Protein AF-A0A833SC74-F1 (afdb_monomer_lite)

InterPro domains:
  IPR002557 Chitin binding domain [PF01607] (54-108)
  IPR002557 Chitin binding domain [PS50940] (51-110)
  IPR036508 Chitin binding domain superfamily [SSF57625] (53-111)
  IPR052976 Scoloptoxin-like [PTHR22933] (25-133)

Foldseek 3Di:
DDDDDDDDPDDDDDPPPPPDPDDDPDDDDDPPAPDDEPPLADADPDDDDDPDFLVPAPAFAKAQDVVRVQQKIWGQDPVRDIDIDGDHGQWGQALQPRDTDGSVVHDRVCRVVSSCVRVPVPDDPPDDPPPPDDDPDPVVCCCVPVVPD

Sequence (149 aa):
MKLKECCNFGTKRNSRQYQGLKTLETKDSSSVVAGRAGTDYPVLGKVPYTNFYCDDQPYPGFFADVETRCQAWHYCDIDGRQATFLCPNGTQFSQAVFVCDWWFNVRCELSPKLYAINSRLYGRPTESPTRPHRLITKELLENIFVRRK

pLDDT: mean 81.61, std 22.02, range [30.41, 98.81]

Secondary structure (DSSP, 8-state):
--------------S-------------S-TTSSS-BTTTB---SSPPP-S--GGGSSSSEEEE-TTTTTSEEEEE-TTS-EEEEEPPTTEEEETTTTEEEEGGG--GGGHHHHGGGGGGTTPPPSS-TTSPP----HHHHHHHHTS--

Radius of gyration: 21.47 Å; chains: 1; bounding box: 57×50×48 Å

Organism: NCBI:txid561572

Structure (mmCIF, N/CA/C/O backbone):
data_AF-A0A833SC74-F1
#
_entry.id   AF-A0A833SC74-F1
#
loop_
_atom_site.group_PDB
_atom_site.id
_atom_site.type_symbol
_atom_site.label_atom_id
_atom_site.label_alt_id
_atom_site.label_comp_id
_atom_site.label_asym_id
_atom_site.label_entity_id
_atom_site.label_seq_id
_atom_site.pdbx_PDB_ins_code
_atom_site.Cartn_x
_atom_site.Cartn_y
_atom_site.Cartn_z
_atom_site.occupancy
_atom_site.B_iso_or_equiv
_atom_site.auth_seq_id
_atom_site.auth_comp_id
_atom_site.auth_asym_id
_atom_site.auth_atom_id
_atom_site.pdbx_PDB_model_num
ATOM 1 N N . MET A 1 1 ? -29.099 25.622 -12.573 1.00 35.88 1 MET A N 1
ATOM 2 C CA . MET A 1 1 ? -27.840 24.855 -12.686 1.00 35.88 1 MET A CA 1
ATOM 3 C C . MET A 1 1 ? -26.669 25.809 -12.521 1.00 35.88 1 MET A C 1
ATOM 5 O O . MET A 1 1 ? -26.381 26.566 -13.434 1.00 35.88 1 MET A O 1
ATOM 9 N N . LYS A 1 2 ? -26.063 25.856 -11.330 1.00 30.70 2 LYS A N 1
ATOM 10 C CA . LYS A 1 2 ? -24.845 26.632 -11.067 1.00 30.70 2 LYS A CA 1
ATOM 11 C C . LYS A 1 2 ? -23.810 25.691 -10.464 1.00 30.70 2 LYS A C 1
ATOM 13 O O . LYS A 1 2 ? -24.022 25.175 -9.371 1.00 30.70 2 LYS A O 1
ATOM 18 N N . LEU A 1 3 ? -22.732 25.482 -11.213 1.00 33.94 3 LEU A N 1
ATOM 19 C CA . LEU A 1 3 ? -21.432 25.069 -10.701 1.00 33.94 3 LEU A CA 1
ATOM 20 C C . LEU A 1 3 ? -20.988 26.086 -9.634 1.00 33.94 3 LEU A C 1
ATOM 22 O O . LEU A 1 3 ? -21.048 27.290 -9.874 1.00 33.94 3 LEU A O 1
ATOM 26 N N . LYS A 1 4 ? -20.576 25.601 -8.463 1.00 36.78 4 LYS A N 1
ATOM 27 C CA . LYS A 1 4 ? -19.726 26.319 -7.501 1.00 36.78 4 LYS A CA 1
ATOM 28 C C . LYS A 1 4 ? -18.629 25.325 -7.127 1.00 36.78 4 LYS A C 1
ATOM 30 O O . LYS A 1 4 ? -18.927 24.296 -6.536 1.00 36.78 4 LYS A O 1
ATOM 35 N N . GLU A 1 5 ? -17.501 25.374 -7.822 1.00 37.88 5 GLU A N 1
ATOM 36 C CA . GLU A 1 5 ? -16.314 26.176 -7.489 1.00 37.88 5 GLU A CA 1
ATOM 37 C C . GLU A 1 5 ? -15.610 25.710 -6.212 1.00 37.88 5 GLU A C 1
ATOM 39 O O . GLU A 1 5 ? -16.138 25.745 -5.102 1.00 37.88 5 GLU A O 1
ATOM 44 N N . CYS A 1 6 ? -14.391 25.237 -6.465 1.00 32.72 6 CYS A N 1
ATOM 45 C CA . CYS A 1 6 ? -13.379 24.725 -5.566 1.00 32.72 6 CYS A CA 1
ATOM 46 C C . CYS A 1 6 ? -12.816 25.782 -4.602 1.00 32.72 6 CYS A C 1
ATOM 48 O O . CYS A 1 6 ? -12.871 26.981 -4.853 1.00 32.72 6 CYS A O 1
ATOM 50 N N . CYS A 1 7 ? -12.176 25.264 -3.549 1.00 35.84 7 CYS A N 1
ATOM 51 C CA . CYS A 1 7 ? -10.973 25.785 -2.893 1.00 35.84 7 CYS A CA 1
ATOM 52 C C . CYS A 1 7 ? -10.811 27.312 -2.794 1.00 35.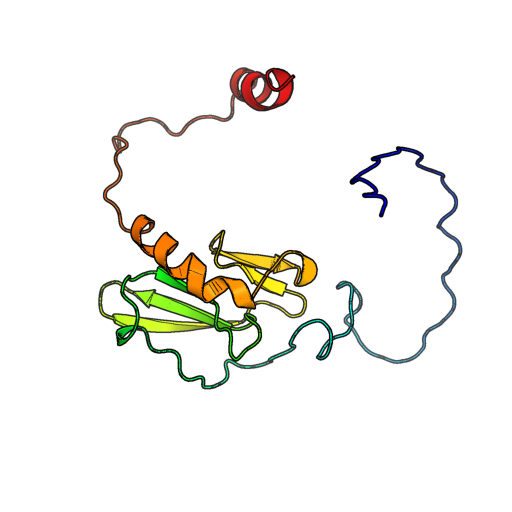84 7 CYS A C 1
ATOM 54 O O . CYS A 1 7 ? -10.148 27.924 -3.625 1.00 35.84 7 CYS A O 1
ATOM 56 N N . ASN A 1 8 ? -11.238 27.887 -1.666 1.00 30.41 8 ASN A N 1
ATOM 57 C CA . ASN A 1 8 ? -10.667 29.137 -1.162 1.00 30.41 8 ASN A CA 1
ATOM 58 C C . ASN A 1 8 ? -9.809 28.858 0.077 1.00 30.41 8 ASN A C 1
ATOM 60 O O . ASN A 1 8 ? -10.314 28.575 1.163 1.00 30.41 8 ASN A O 1
ATOM 64 N N . PHE A 1 9 ? -8.490 28.940 -0.107 1.00 43.25 9 PHE A N 1
ATOM 65 C CA . PHE A 1 9 ? -7.487 28.919 0.953 1.00 43.25 9 PHE A CA 1
ATOM 66 C C . PHE A 1 9 ? -7.413 30.327 1.567 1.00 43.25 9 PHE A C 1
ATOM 68 O O . PHE A 1 9 ? -6.724 31.208 1.062 1.00 43.25 9 PHE A O 1
ATOM 75 N N . GLY A 1 10 ? -8.186 30.565 2.628 1.00 33.62 10 GLY A N 1
ATOM 76 C CA . GLY A 1 10 ? -8.197 31.823 3.377 1.00 33.62 10 GLY A CA 1
ATOM 77 C C . GLY A 1 10 ? -7.479 31.677 4.716 1.00 33.62 10 GLY A C 1
ATOM 78 O O . GLY A 1 10 ? -8.017 31.113 5.665 1.00 33.62 10 GLY A O 1
ATOM 79 N N . THR A 1 11 ? -6.262 32.203 4.814 1.00 45.66 11 THR A N 1
ATOM 80 C CA . THR A 1 11 ? -5.498 32.310 6.060 1.00 45.66 11 THR A CA 1
ATOM 81 C C . THR A 1 11 ? -6.142 33.306 7.028 1.00 45.66 11 THR A C 1
ATOM 83 O O . THR A 1 11 ? -6.064 34.511 6.799 1.00 45.66 11 THR A O 1
ATOM 86 N N . LYS A 1 12 ? -6.668 32.831 8.164 1.00 35.53 12 LYS A N 1
ATOM 87 C CA . LYS A 1 12 ? -6.695 33.590 9.430 1.00 35.53 12 LYS A CA 1
ATOM 88 C C . LYS A 1 12 ? -6.489 32.642 10.615 1.00 35.53 12 LYS A C 1
ATOM 90 O O . LYS A 1 12 ? -7.416 31.982 11.067 1.00 35.53 12 LYS A O 1
ATOM 95 N N . ARG A 1 13 ? -5.255 32.590 11.132 1.00 50.88 13 ARG A N 1
ATOM 96 C CA . ARG A 1 13 ? -4.957 32.033 12.461 1.00 50.88 13 ARG A CA 1
ATOM 97 C C . ARG A 1 13 ? -5.556 32.978 13.504 1.00 50.88 13 ARG A C 1
ATOM 99 O O . ARG A 1 13 ? -5.129 34.125 13.581 1.00 50.88 13 ARG A O 1
ATOM 106 N N . ASN A 1 14 ? -6.532 32.509 14.280 1.00 31.78 14 ASN A N 1
ATOM 107 C CA . ASN A 1 14 ? -7.047 33.222 15.447 1.00 31.78 14 ASN A CA 1
ATOM 108 C C . ASN A 1 14 ? -6.831 32.356 16.698 1.00 31.78 14 ASN A C 1
ATOM 110 O O . ASN A 1 14 ? -7.215 31.190 16.745 1.00 31.78 14 ASN A O 1
ATOM 114 N N . SER A 1 15 ? -6.157 32.927 17.688 1.00 38.66 15 SER A N 1
ATOM 115 C CA . SER A 1 15 ? -5.563 32.298 18.872 1.00 38.66 15 SER A CA 1
ATOM 116 C C . SER A 1 15 ? -6.571 32.001 19.997 1.00 38.66 15 SER A C 1
ATOM 118 O O . SER A 1 15 ? -6.314 32.288 21.163 1.00 38.66 15 SER A O 1
ATOM 120 N N . ARG A 1 16 ? -7.735 31.417 19.678 1.00 39.53 16 ARG A N 1
ATOM 121 C CA . ARG A 1 16 ? -8.822 31.163 20.653 1.00 39.53 16 ARG A CA 1
ATOM 122 C C . ARG A 1 16 ? -9.373 29.729 20.662 1.00 39.53 16 ARG A C 1
ATOM 124 O O . ARG A 1 16 ? -10.570 29.547 20.837 1.00 39.53 16 ARG A O 1
ATOM 131 N N . GLN A 1 17 ? -8.532 28.705 20.503 1.00 39.75 17 GLN A N 1
ATOM 132 C CA . GLN A 1 17 ? -8.991 27.301 20.556 1.00 39.75 17 GLN A CA 1
ATOM 133 C C . GLN A 1 17 ? -8.477 26.490 21.763 1.00 39.75 17 GLN A C 1
ATOM 135 O O . GLN A 1 17 ? -8.612 25.275 21.786 1.00 39.75 17 GLN A O 1
ATOM 140 N N . TYR A 1 18 ? -7.945 27.138 22.806 1.00 37.97 18 TYR A N 1
ATOM 141 C CA . TYR A 1 18 ? -7.513 26.460 24.043 1.00 37.97 18 TYR A CA 1
ATOM 142 C C . TYR A 1 18 ? -8.525 26.568 25.192 1.00 37.97 18 TYR A C 1
ATOM 144 O O . TYR A 1 18 ? -8.148 26.787 26.338 1.00 37.97 18 TYR A O 1
ATOM 152 N N . GLN A 1 19 ? -9.821 26.410 24.919 1.00 49.31 19 GLN A N 1
ATOM 153 C CA . GLN A 1 19 ? -10.809 26.191 25.981 1.00 49.31 19 GLN A CA 1
ATOM 154 C C . GLN A 1 19 ? -11.824 25.139 25.544 1.00 49.31 19 GLN A C 1
ATOM 156 O O . GLN A 1 19 ? -12.806 25.432 24.871 1.00 49.31 19 GLN A O 1
ATOM 161 N N . GLY A 1 20 ? -11.549 23.894 25.929 1.00 38.69 20 GLY A N 1
ATOM 162 C CA . GLY A 1 20 ? -12.419 22.755 25.659 1.00 38.69 20 GLY A CA 1
ATOM 163 C C . GLY A 1 20 ? -11.923 21.442 26.260 1.00 38.69 20 GLY A C 1
ATOM 164 O O . GLY A 1 20 ? -12.137 20.398 25.662 1.00 38.69 20 GLY A O 1
ATOM 165 N N . LEU A 1 21 ? -11.244 21.472 27.413 1.00 52.97 21 LEU A N 1
ATOM 166 C CA . LEU A 1 21 ? -10.968 20.262 28.190 1.00 52.97 21 LEU A CA 1
ATOM 167 C C . LEU A 1 21 ? -12.101 20.092 29.214 1.00 52.97 21 LEU A C 1
ATOM 169 O O . LEU A 1 21 ? -12.038 20.628 30.319 1.00 52.97 21 LEU A O 1
ATOM 173 N N . LYS A 1 22 ? -13.178 19.403 28.829 1.00 47.41 22 LYS A N 1
ATOM 174 C CA . LYS A 1 22 ? -14.182 18.896 29.775 1.00 47.41 22 LYS A CA 1
ATOM 175 C C . LYS A 1 22 ? -14.462 17.424 29.477 1.00 47.41 22 LYS A C 1
ATOM 177 O O . LYS A 1 22 ? -15.171 17.099 28.534 1.00 47.41 22 LYS A O 1
ATOM 182 N N . THR A 1 23 ? -13.788 16.593 30.273 1.00 45.88 23 THR A N 1
ATOM 183 C CA . THR A 1 23 ? -14.202 15.276 30.782 1.00 45.88 23 THR A CA 1
ATOM 184 C C . THR A 1 23 ? -14.999 14.365 29.843 1.00 45.88 23 THR A C 1
ATOM 186 O O . THR A 1 23 ? -16.225 14.396 29.809 1.00 45.88 23 THR A O 1
ATOM 189 N N . LEU A 1 24 ? -14.286 13.443 29.191 1.00 48.38 24 LEU A N 1
ATOM 190 C CA . LEU A 1 24 ? -14.822 12.143 28.787 1.00 48.38 24 LEU A CA 1
ATOM 191 C C . LEU A 1 24 ? -14.095 11.069 29.599 1.00 48.38 24 LEU A C 1
ATOM 193 O O . LEU A 1 24 ? -13.023 10.602 29.225 1.00 48.38 24 LEU A O 1
ATOM 197 N N . GLU A 1 25 ? -14.667 10.699 30.740 1.00 50.97 25 GLU A N 1
ATOM 198 C CA . GLU A 1 25 ? -14.327 9.439 31.390 1.00 50.97 25 GLU A CA 1
ATOM 199 C C . GLU A 1 25 ? -15.036 8.310 30.638 1.00 50.97 25 GLU A C 1
ATOM 201 O O . GLU A 1 25 ? -16.190 7.998 30.899 1.00 50.97 25 GLU A O 1
ATOM 206 N N . THR A 1 26 ? -14.351 7.710 29.668 1.00 43.91 26 THR A N 1
ATOM 207 C CA . THR A 1 26 ? -14.363 6.257 29.449 1.00 43.91 26 THR A CA 1
ATOM 208 C C . THR A 1 26 ? -13.046 5.868 28.784 1.00 43.91 26 THR A C 1
ATOM 210 O O . THR A 1 26 ? -12.563 6.485 27.842 1.00 43.91 26 THR A O 1
ATOM 213 N N . LYS A 1 27 ? -12.424 4.864 29.381 1.00 54.72 27 LYS A N 1
ATOM 214 C CA . LYS A 1 27 ? -11.086 4.338 29.146 1.00 54.72 27 LYS A CA 1
ATOM 215 C C . LYS A 1 27 ? -10.973 3.713 27.742 1.00 54.72 27 LYS A C 1
ATOM 217 O O . LYS A 1 27 ? -11.298 2.544 27.588 1.00 54.72 27 LYS A O 1
ATOM 222 N N . ASP A 1 28 ? -10.478 4.458 26.754 1.00 49.31 28 ASP A N 1
ATOM 223 C CA . ASP A 1 28 ? -9.798 3.881 25.586 1.00 49.31 28 ASP A CA 1
ATOM 224 C C . ASP A 1 28 ? -8.584 4.733 25.193 1.00 49.31 28 ASP A C 1
ATOM 226 O O . ASP A 1 28 ? -8.653 5.948 25.016 1.00 49.31 28 ASP A O 1
ATOM 230 N N . SER A 1 29 ? -7.437 4.078 25.100 1.00 51.47 29 SER A N 1
ATOM 231 C CA . SER A 1 29 ? -6.148 4.690 24.806 1.00 51.47 29 SER A CA 1
ATOM 232 C C . SER A 1 29 ? -5.959 4.749 23.288 1.00 51.47 29 SER A C 1
ATOM 234 O O . SER A 1 29 ? -5.177 3.968 22.751 1.00 51.47 29 SER A O 1
ATOM 236 N N . SER A 1 30 ? -6.687 5.614 22.566 1.00 56.81 30 SER A N 1
ATOM 237 C CA . SER A 1 30 ? -6.578 5.621 21.090 1.00 56.81 30 SER A CA 1
ATOM 238 C C . SER A 1 30 ? -6.941 6.911 20.324 1.00 56.81 30 SER A C 1
ATOM 240 O O . SER A 1 30 ? -6.970 6.886 19.095 1.00 56.81 30 SER A O 1
ATOM 242 N N . SER A 1 31 ? -7.158 8.075 20.946 1.00 60.09 31 SER A N 1
ATOM 243 C CA . SER A 1 31 ? -7.681 9.257 20.221 1.00 60.09 31 SER A CA 1
ATOM 244 C C . SER A 1 31 ? -6.631 10.189 19.581 1.00 60.09 31 SER A C 1
ATOM 246 O O . SER A 1 31 ? -6.725 11.410 19.685 1.00 60.09 31 SER A O 1
ATOM 248 N N . VAL A 1 32 ? -5.642 9.635 18.866 1.00 75.06 32 VAL A N 1
ATOM 249 C CA . VAL A 1 32 ? -4.738 10.429 17.992 1.00 75.06 32 VAL A CA 1
ATOM 250 C C . VAL A 1 32 ? -5.221 10.445 16.533 1.00 75.06 32 VAL A C 1
ATOM 252 O O . VAL A 1 32 ? -4.866 11.333 15.760 1.00 75.06 32 VAL A O 1
ATOM 255 N N . VAL A 1 33 ? -6.064 9.488 16.145 1.00 83.06 33 VAL A N 1
ATOM 256 C CA . VAL A 1 33 ? -6.540 9.319 14.768 1.00 83.06 33 VAL A CA 1
ATOM 257 C C . VAL A 1 33 ? -7.925 9.949 14.610 1.00 83.06 33 VAL A C 1
ATOM 259 O O . VAL A 1 33 ? -8.828 9.684 15.399 1.00 83.06 33 VAL A O 1
ATOM 262 N N . ALA A 1 34 ? -8.109 10.774 13.577 1.00 88.12 34 ALA A N 1
ATOM 263 C CA . ALA A 1 34 ? -9.416 11.334 13.238 1.00 88.12 34 ALA A CA 1
ATOM 264 C C . ALA A 1 34 ? -10.343 10.262 12.636 1.00 88.12 34 ALA A C 1
ATOM 266 O O . ALA A 1 34 ? -9.912 9.490 11.785 1.00 88.12 34 ALA A O 1
ATOM 267 N N . GLY A 1 35 ? -11.623 10.265 13.014 1.00 90.88 35 GLY A N 1
ATOM 268 C CA . GLY A 1 35 ? -12.623 9.298 12.542 1.00 90.88 35 GLY A CA 1
ATOM 269 C C . GLY A 1 35 ? -12.919 8.186 13.553 1.00 90.88 35 GLY A C 1
ATOM 270 O O . GLY A 1 35 ? -12.284 8.079 14.599 1.00 90.88 35 GLY A O 1
ATOM 271 N N . ARG A 1 36 ? -13.929 7.369 13.256 1.00 92.12 36 ARG A N 1
ATOM 272 C CA . ARG A 1 36 ? -14.404 6.263 14.093 1.00 92.12 36 ARG A CA 1
ATOM 273 C C . ARG A 1 36 ? -13.823 4.938 13.614 1.00 92.12 36 ARG A C 1
ATOM 275 O O . ARG A 1 36 ? -14.128 4.486 12.508 1.00 92.12 36 ARG A O 1
ATOM 282 N N . ALA A 1 37 ? -13.066 4.280 14.488 1.00 94.19 37 ALA A N 1
ATOM 283 C CA . ALA A 1 37 ? -12.600 2.911 14.294 1.00 94.19 37 ALA A CA 1
ATOM 284 C C . ALA A 1 37 ? -13.750 1.953 13.929 1.00 94.19 37 ALA A C 1
ATOM 286 O O . ALA A 1 37 ? -14.867 2.060 14.436 1.00 94.19 37 ALA A O 1
ATOM 287 N N . GLY A 1 38 ? -13.488 1.023 13.013 1.00 92.25 38 GLY A N 1
ATOM 288 C CA . GLY A 1 38 ? -14.453 0.047 12.503 1.00 92.25 38 GLY A CA 1
ATOM 289 C C . GLY A 1 38 ? -15.406 0.611 11.445 1.00 92.25 38 GLY A C 1
ATOM 290 O O . GLY A 1 38 ? -15.723 -0.098 10.488 1.00 92.25 38 GLY A O 1
ATOM 291 N N . THR A 1 39 ? -15.801 1.883 11.561 1.00 93.25 39 THR A N 1
ATOM 292 C CA . THR A 1 39 ? -16.704 2.550 10.610 1.00 93.25 39 THR A CA 1
ATOM 293 C C . THR A 1 39 ? -15.926 3.242 9.497 1.00 93.25 39 THR A C 1
ATOM 295 O O . THR A 1 39 ? -16.000 2.806 8.351 1.00 93.25 39 THR A O 1
ATOM 298 N N . ASP A 1 40 ? -15.140 4.265 9.838 1.00 94.12 40 ASP A N 1
ATOM 299 C CA . ASP A 1 40 ? -14.436 5.106 8.861 1.00 94.12 40 ASP A CA 1
ATOM 300 C C . ASP A 1 40 ? -13.150 4.431 8.364 1.00 94.12 40 ASP A C 1
ATOM 302 O O . ASP A 1 40 ? -12.743 4.604 7.217 1.00 94.12 40 ASP A O 1
ATOM 306 N N . TYR A 1 41 ? -12.534 3.611 9.218 1.00 95.88 41 TYR A N 1
ATOM 307 C CA . TYR A 1 41 ? -11.375 2.791 8.883 1.00 95.88 41 TYR A CA 1
ATOM 308 C C . TYR A 1 41 ? -11.419 1.438 9.615 1.00 95.88 41 TYR A C 1
ATOM 310 O O . TYR A 1 41 ? -11.972 1.341 10.716 1.00 95.88 41 TYR A O 1
ATOM 318 N N . PRO A 1 42 ? -10.860 0.371 9.028 1.00 97.06 42 PRO A N 1
ATOM 319 C CA . PRO A 1 42 ? -10.757 -0.945 9.665 1.00 97.06 42 PRO A CA 1
ATOM 320 C C . PRO A 1 42 ? -9.735 -0.977 10.815 1.00 97.06 42 PRO A C 1
ATOM 322 O O . PRO A 1 42 ? -8.795 -0.189 10.867 1.00 97.06 42 PRO A O 1
ATOM 325 N N . VAL A 1 43 ? -9.943 -1.902 11.755 1.00 97.06 43 VAL A N 1
ATOM 326 C CA . VAL A 1 43 ? -9.077 -2.124 12.929 1.00 97.06 43 VAL A CA 1
ATOM 327 C C . VAL A 1 43 ? -8.754 -3.608 13.101 1.00 97.06 43 VAL A C 1
ATOM 329 O O . VAL A 1 43 ? -8.958 -4.211 14.153 1.00 97.06 43 VAL A O 1
ATOM 332 N N . LEU A 1 44 ? -8.302 -4.230 12.015 1.00 97.12 44 LEU A N 1
ATOM 333 C CA . LEU A 1 44 ? -7.851 -5.614 12.003 1.00 97.12 44 LEU A CA 1
ATOM 334 C C . LEU A 1 44 ? -6.610 -5.753 12.894 1.00 97.12 44 LEU A C 1
ATOM 336 O O . LEU A 1 44 ? -5.611 -5.070 12.696 1.00 97.12 44 LEU A O 1
ATOM 340 N N . GLY A 1 45 ? -6.675 -6.653 13.877 1.00 96.44 45 GLY A N 1
ATOM 341 C CA . GLY A 1 45 ? -5.539 -6.979 14.752 1.00 96.44 45 GLY A CA 1
ATOM 342 C C . GLY A 1 45 ? -4.653 -8.114 14.227 1.00 96.44 45 GLY A C 1
ATOM 343 O O . GLY A 1 45 ? -3.600 -8.388 14.794 1.00 96.44 45 GLY A O 1
ATOM 344 N N . LYS A 1 46 ? -5.086 -8.800 13.166 1.00 96.88 46 LYS A N 1
ATOM 345 C CA . LYS A 1 46 ? -4.362 -9.891 12.506 1.00 96.88 46 LYS A CA 1
ATOM 346 C C . LYS A 1 46 ? -4.711 -9.915 11.026 1.00 96.88 46 LYS A C 1
ATOM 348 O O . LYS A 1 46 ? -5.826 -9.539 10.664 1.00 96.88 46 LYS A O 1
ATOM 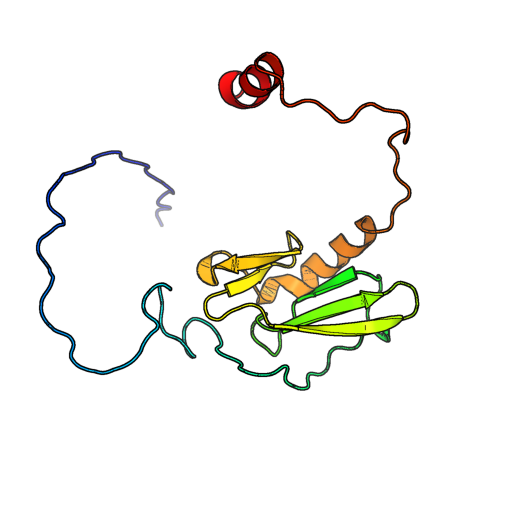353 N N . VAL A 1 47 ? -3.772 -10.365 10.201 1.00 96.75 47 VAL A N 1
ATOM 354 C CA . VAL A 1 47 ? -3.993 -10.554 8.764 1.00 96.75 47 VAL A CA 1
ATOM 355 C C . VAL A 1 47 ? -5.137 -11.563 8.570 1.00 96.75 47 VAL A C 1
ATOM 357 O O . VAL A 1 47 ? -5.010 -12.698 9.040 1.00 96.75 47 VAL A O 1
ATOM 360 N N . PRO A 1 48 ? -6.269 -11.168 7.957 1.00 95.88 48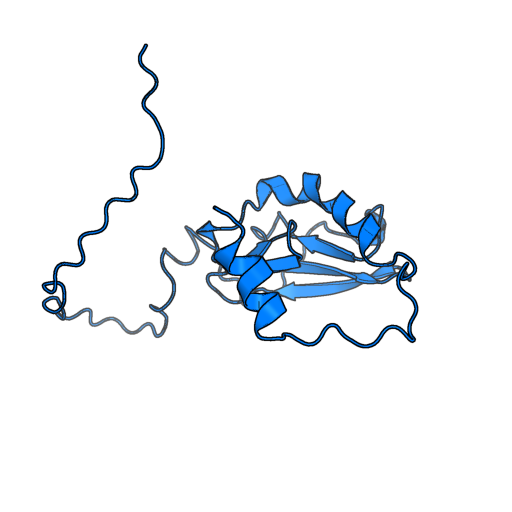 PRO A N 1
ATOM 361 C CA . PRO A 1 48 ? -7.326 -12.103 7.606 1.00 95.88 48 PRO A CA 1
ATOM 362 C C . PRO A 1 48 ? -6.952 -12.877 6.338 1.00 95.88 48 PRO A C 1
ATOM 364 O O . PRO A 1 48 ? -6.071 -12.474 5.582 1.00 95.88 48 PRO A O 1
ATOM 367 N N . TYR A 1 49 ? -7.646 -13.985 6.107 1.00 96.69 49 TYR A N 1
ATOM 368 C CA . TYR A 1 49 ? -7.606 -14.674 4.823 1.00 96.69 49 TYR A CA 1
ATOM 369 C C . TYR A 1 49 ? -8.558 -13.980 3.838 1.00 96.69 49 TYR A C 1
ATOM 371 O O . TYR A 1 49 ? -9.695 -13.686 4.211 1.00 96.69 49 TYR A O 1
ATOM 379 N N . THR A 1 50 ? -8.088 -13.732 2.617 1.00 97.81 50 THR A N 1
ATOM 380 C CA . THR A 1 50 ? -8.805 -13.065 1.513 1.00 97.81 50 THR A CA 1
ATOM 381 C C . THR A 1 50 ? -8.530 -13.800 0.201 1.00 97.81 50 THR A C 1
ATOM 383 O O . THR A 1 50 ? -7.639 -14.651 0.149 1.00 97.81 50 THR A O 1
ATOM 386 N N . ASN A 1 51 ? -9.268 -13.500 -0.874 1.00 96.94 51 ASN A N 1
ATOM 387 C CA . ASN A 1 51 ? -9.077 -14.164 -2.174 1.00 96.94 51 ASN A CA 1
ATOM 388 C C . ASN A 1 51 ? -7.980 -13.512 -3.030 1.00 96.94 51 ASN A C 1
ATOM 390 O O . ASN A 1 51 ? -8.074 -13.490 -4.257 1.00 96.94 51 ASN A O 1
ATOM 394 N N . PHE A 1 52 ? -6.949 -12.954 -2.395 1.00 97.50 52 PHE A N 1
ATOM 395 C CA . PHE A 1 52 ? -5.807 -12.389 -3.096 1.00 97.50 52 PHE A CA 1
ATOM 396 C C . PHE A 1 52 ? -4.672 -13.411 -3.213 1.00 97.50 52 PHE A C 1
ATOM 398 O O . PHE A 1 52 ? -4.142 -13.891 -2.204 1.00 97.50 52 PHE A O 1
ATOM 405 N N . TYR A 1 53 ? -4.235 -13.652 -4.448 1.00 96.56 53 TYR A N 1
ATOM 406 C CA . TYR A 1 53 ? -3.099 -14.510 -4.764 1.00 96.56 53 TYR A CA 1
ATOM 407 C C . TYR A 1 53 ? -2.109 -13.781 -5.665 1.00 96.56 53 TYR A C 1
ATOM 409 O O . TYR A 1 53 ? -2.498 -13.157 -6.656 1.00 96.56 53 TYR A O 1
ATOM 417 N N . CYS A 1 54 ? -0.821 -13.883 -5.334 1.00 97.00 54 CYS A N 1
ATOM 418 C CA . CYS A 1 54 ? 0.255 -13.329 -6.152 1.00 97.00 54 CYS A CA 1
ATOM 419 C C . CYS A 1 54 ? 0.324 -13.955 -7.549 1.00 97.00 54 CYS A C 1
ATOM 421 O O . CYS A 1 54 ? 0.611 -13.240 -8.505 1.00 97.00 54 CYS A O 1
ATOM 423 N N . ASP A 1 55 ? -0.008 -15.241 -7.675 1.00 94.62 55 ASP A N 1
ATOM 424 C CA . ASP A 1 55 ? -0.008 -15.961 -8.955 1.00 94.62 55 ASP A CA 1
ATOM 425 C C . ASP A 1 55 ? -1.060 -15.428 -9.943 1.00 94.62 55 ASP A C 1
ATOM 427 O O . ASP A 1 55 ? -0.890 -15.545 -11.156 1.00 94.62 55 ASP A O 1
ATOM 431 N N . ASP A 1 56 ? -2.114 -14.779 -9.438 1.00 95.06 56 ASP A N 1
ATOM 432 C CA . ASP A 1 56 ? -3.152 -14.149 -10.260 1.00 95.06 56 ASP A CA 1
ATOM 433 C C . ASP A 1 56 ? -2.761 -12.734 -10.722 1.00 95.06 56 ASP A C 1
ATOM 435 O O . ASP A 1 56 ? -3.485 -12.103 -11.501 1.00 95.06 56 ASP A O 1
ATOM 439 N N . GLN A 1 57 ? -1.636 -12.194 -10.236 1.00 95.06 57 GLN A N 1
ATOM 440 C CA . GLN A 1 57 ? -1.214 -10.835 -10.553 1.00 95.06 57 GLN A CA 1
ATOM 441 C C . GLN A 1 57 ? -0.227 -10.792 -11.727 1.00 95.06 57 GLN A C 1
ATOM 443 O O . GLN A 1 57 ? 0.718 -11.574 -11.791 1.00 95.06 57 GLN A O 1
ATOM 448 N N . PRO A 1 58 ? -0.360 -9.812 -12.640 1.00 92.44 58 PRO A N 1
ATOM 449 C CA . PRO A 1 58 ? 0.503 -9.714 -13.819 1.00 92.44 58 PRO A CA 1
ATOM 450 C C . PRO A 1 58 ? 1.936 -9.242 -13.519 1.00 92.44 58 PRO A C 1
ATOM 452 O O . PRO A 1 58 ? 2.791 -9.298 -14.402 1.00 92.44 58 PRO A O 1
ATOM 455 N N . TYR A 1 59 ? 2.200 -8.725 -12.316 1.00 95.38 59 TYR A N 1
ATOM 456 C CA . TYR A 1 59 ? 3.493 -8.157 -11.934 1.00 95.38 59 TYR A CA 1
ATOM 457 C C . TYR A 1 59 ? 3.863 -8.565 -10.503 1.00 95.38 59 TYR A C 1
ATOM 459 O O . TYR A 1 59 ? 2.981 -8.589 -9.647 1.00 95.38 59 TYR A O 1
ATOM 467 N N . PRO A 1 60 ? 5.151 -8.782 -10.193 1.00 96.62 60 PRO A N 1
ATOM 468 C CA . PRO A 1 60 ? 5.607 -8.742 -8.809 1.00 96.62 60 PRO A CA 1
ATOM 469 C C . PRO A 1 60 ? 5.479 -7.313 -8.263 1.00 96.62 60 PRO A C 1
ATOM 471 O O . PRO A 1 60 ? 5.531 -6.340 -9.023 1.00 96.62 60 PRO A O 1
ATOM 474 N N . GLY A 1 61 ? 5.342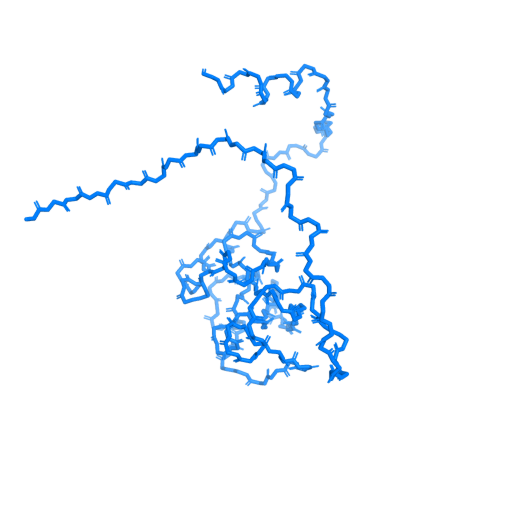 -7.162 -6.949 1.00 97.38 61 GLY A N 1
ATOM 475 C CA . GLY A 1 61 ? 5.263 -5.857 -6.299 1.00 97.38 61 GLY A CA 1
ATOM 476 C C . GLY A 1 61 ? 4.307 -5.814 -5.117 1.00 97.38 61 GLY A C 1
ATOM 477 O O . GLY A 1 61 ? 4.153 -6.786 -4.381 1.00 97.38 61 GLY A O 1
ATOM 478 N N . PHE A 1 62 ? 3.679 -4.657 -4.923 1.00 98.44 62 PHE A N 1
ATOM 479 C CA . PHE A 1 62 ? 2.845 -4.368 -3.762 1.00 98.44 62 PHE A CA 1
ATOM 480 C C . PHE A 1 62 ? 1.384 -4.212 -4.164 1.00 98.44 62 PHE A C 1
ATOM 482 O O . PHE A 1 62 ? 1.075 -3.484 -5.109 1.00 98.44 62 PHE A O 1
ATOM 489 N N . PHE A 1 63 ? 0.479 -4.850 -3.430 1.00 98.62 63 PHE A N 1
ATOM 490 C CA . PHE A 1 63 ? -0.939 -4.898 -3.771 1.00 98.62 63 PHE A CA 1
ATOM 491 C C . PHE A 1 63 ? -1.807 -4.579 -2.560 1.00 98.62 63 PHE A C 1
ATOM 493 O O . PHE A 1 63 ? -1.736 -5.257 -1.540 1.00 98.62 63 PHE A O 1
ATOM 500 N N . ALA A 1 64 ? -2.641 -3.549 -2.670 1.00 98.69 64 ALA A N 1
ATOM 501 C CA . ALA A 1 64 ? -3.645 -3.228 -1.663 1.00 98.69 64 ALA A CA 1
ATOM 502 C C . ALA A 1 64 ? -4.745 -4.295 -1.652 1.00 98.69 64 ALA A C 1
ATOM 504 O O . ALA A 1 64 ? -5.312 -4.583 -2.707 1.00 98.69 64 ALA A O 1
ATOM 505 N N . ASP A 1 65 ? -5.102 -4.809 -0.478 1.00 98.62 65 ASP A N 1
ATOM 506 C CA . ASP A 1 65 ? -6.193 -5.770 -0.337 1.00 98.62 65 ASP A CA 1
ATOM 507 C C . ASP A 1 65 ? -7.532 -5.043 -0.159 1.00 98.62 65 ASP A C 1
ATOM 509 O O . ASP A 1 65 ? -7.836 -4.499 0.909 1.00 98.62 65 ASP A O 1
ATOM 513 N N . VAL A 1 66 ? -8.361 -5.037 -1.201 1.00 98.38 66 VAL A N 1
ATOM 514 C CA . VAL A 1 66 ? -9.664 -4.360 -1.164 1.00 98.38 66 VAL A CA 1
ATOM 515 C C . VAL A 1 66 ? -10.687 -5.049 -0.255 1.00 98.38 66 VAL A C 1
ATOM 517 O O . VAL A 1 66 ? -11.548 -4.356 0.289 1.00 98.38 66 VAL A O 1
ATOM 520 N N . GLU A 1 67 ? -10.579 -6.362 -0.012 1.00 98.44 67 GLU A N 1
ATOM 521 C CA . GLU A 1 67 ? -11.488 -7.092 0.889 1.00 98.44 67 GLU A CA 1
ATOM 522 C C . GLU A 1 67 ? -11.307 -6.638 2.345 1.00 98.44 67 GLU A C 1
ATOM 524 O O . GLU A 1 67 ? -12.258 -6.593 3.127 1.00 98.44 67 GLU A O 1
ATOM 529 N N . THR A 1 68 ? -10.098 -6.202 2.702 1.00 98.25 68 THR A N 1
ATOM 530 C CA . THR A 1 68 ? -9.783 -5.677 4.041 1.00 98.25 68 THR A CA 1
ATOM 531 C C . THR A 1 68 ? -9.967 -4.168 4.185 1.00 98.25 68 THR A C 1
ATOM 533 O O . THR A 1 68 ? -9.519 -3.584 5.177 1.00 98.25 68 THR A O 1
ATOM 536 N N . ARG A 1 69 ? -10.596 -3.508 3.201 1.00 98.19 69 ARG A N 1
ATOM 537 C CA . ARG A 1 69 ? -10.585 -2.040 3.065 1.00 98.19 69 ARG A CA 1
ATOM 538 C C . ARG A 1 69 ? -9.152 -1.492 3.085 1.00 98.19 69 ARG A C 1
ATOM 540 O O . ARG A 1 69 ? -8.849 -0.523 3.769 1.00 98.19 69 ARG A O 1
ATOM 547 N N . CYS A 1 70 ? -8.249 -2.151 2.366 1.00 98.69 70 CYS A N 1
ATOM 548 C CA . CYS A 1 70 ? -6.846 -1.779 2.208 1.00 98.69 70 CYS A CA 1
ATOM 549 C C . CYS A 1 70 ? -6.059 -1.636 3.518 1.00 98.69 70 CYS A C 1
ATOM 551 O O . CYS A 1 70 ? -5.003 -1.010 3.513 1.00 98.69 70 CYS A O 1
ATOM 553 N N . GLN A 1 71 ? -6.517 -2.187 4.647 1.00 98.69 71 GLN A N 1
ATOM 554 C CA . GLN A 1 71 ? -5.644 -2.274 5.819 1.00 98.69 71 GLN A CA 1
ATOM 555 C C . GLN A 1 71 ? -4.606 -3.367 5.641 1.00 98.69 71 GLN A C 1
ATOM 557 O O . GLN A 1 71 ? -3.469 -3.176 6.063 1.00 98.69 71 GLN A O 1
ATOM 562 N N . ALA A 1 72 ? -4.974 -4.479 5.007 1.00 98.69 72 ALA A N 1
ATOM 563 C CA . ALA A 1 72 ? -4.006 -5.445 4.536 1.00 98.69 72 ALA A CA 1
ATOM 564 C C . ALA A 1 72 ? -3.446 -5.048 3.167 1.00 98.69 72 ALA A C 1
ATOM 566 O O . ALA A 1 72 ? -4.099 -4.388 2.351 1.00 98.69 72 ALA A O 1
ATOM 567 N N . TRP A 1 73 ? -2.210 -5.460 2.933 1.00 98.75 73 TRP A N 1
ATOM 568 C CA . TRP A 1 73 ? -1.560 -5.394 1.636 1.00 98.75 73 TRP A CA 1
ATOM 569 C C . TRP A 1 73 ? -0.602 -6.570 1.480 1.00 98.75 73 TRP A C 1
ATOM 571 O O . TRP A 1 73 ? -0.115 -7.135 2.466 1.00 98.75 73 TRP A O 1
ATOM 581 N N . HIS A 1 74 ? -0.332 -6.929 0.232 1.00 98.62 74 HIS A N 1
ATOM 582 C CA . HIS A 1 74 ? 0.461 -8.090 -0.131 1.00 98.62 74 HIS A CA 1
ATOM 583 C C . HIS A 1 74 ? 1.734 -7.664 -0.851 1.00 98.62 74 HIS A C 1
ATOM 585 O O . HIS A 1 74 ? 1.717 -6.777 -1.706 1.00 98.62 74 HIS A O 1
ATOM 591 N N . TYR A 1 75 ? 2.835 -8.311 -0.495 1.00 98.25 75 TYR A N 1
ATOM 592 C CA . TYR A 1 75 ? 4.086 -8.299 -1.231 1.00 98.25 75 TYR A CA 1
ATOM 593 C C . TYR A 1 75 ? 4.172 -9.582 -2.052 1.00 98.25 75 TYR A C 1
ATOM 595 O O . TYR A 1 75 ? 4.198 -10.675 -1.481 1.00 98.25 75 TYR A O 1
ATOM 603 N N . CYS A 1 76 ? 4.223 -9.424 -3.368 1.00 98.00 76 CYS A N 1
ATOM 604 C CA . CYS A 1 76 ? 4.468 -10.489 -4.325 1.00 98.00 76 CYS A CA 1
ATOM 605 C C . CYS A 1 76 ? 5.903 -10.377 -4.817 1.00 98.00 76 CYS A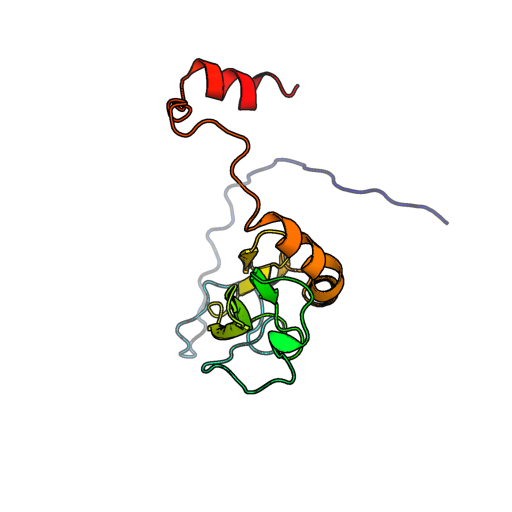 C 1
ATOM 607 O O . CYS A 1 76 ? 6.255 -9.424 -5.515 1.00 98.00 76 CYS A O 1
ATOM 609 N N . ASP A 1 77 ? 6.732 -11.332 -4.424 1.00 95.50 77 ASP A N 1
ATOM 610 C CA . ASP A 1 77 ? 8.123 -11.390 -4.844 1.00 95.50 77 ASP A CA 1
ATOM 611 C C . ASP A 1 77 ? 8.242 -11.895 -6.296 1.00 95.50 77 ASP A C 1
ATOM 613 O O . ASP A 1 77 ? 7.301 -12.450 -6.866 1.00 95.50 77 ASP A O 1
ATOM 617 N N . ILE A 1 78 ? 9.409 -11.705 -6.912 1.00 92.81 78 ILE A N 1
ATOM 618 C CA . ILE A 1 78 ? 9.671 -12.072 -8.315 1.00 92.81 78 ILE A CA 1
ATOM 619 C C . ILE A 1 78 ? 9.579 -13.581 -8.578 1.00 92.81 78 ILE A C 1
ATOM 621 O O . ILE A 1 78 ? 9.451 -13.996 -9.726 1.00 92.81 78 ILE A O 1
ATOM 625 N N . ASP A 1 79 ? 9.673 -14.390 -7.526 1.00 91.12 79 ASP A N 1
ATOM 626 C CA . ASP A 1 79 ? 9.578 -15.849 -7.551 1.00 91.12 79 ASP A CA 1
ATOM 627 C C . ASP A 1 79 ? 8.179 -16.365 -7.162 1.00 91.12 79 ASP A C 1
ATOM 629 O O . ASP A 1 79 ? 8.007 -17.567 -6.969 1.00 91.12 79 ASP A O 1
ATOM 633 N N . GLY A 1 80 ? 7.186 -15.475 -7.040 1.00 87.56 80 GLY A N 1
ATOM 634 C CA . GLY A 1 80 ? 5.801 -15.818 -6.701 1.00 87.56 80 GLY A CA 1
ATOM 635 C C . GLY A 1 80 ? 5.526 -15.934 -5.201 1.00 87.56 80 GLY A C 1
ATOM 636 O O . GLY A 1 80 ? 4.378 -16.115 -4.795 1.00 87.56 80 GLY A O 1
ATOM 637 N N . ARG A 1 81 ? 6.539 -15.788 -4.332 1.00 94.81 81 ARG A N 1
ATOM 638 C CA . ARG A 1 81 ? 6.308 -15.806 -2.880 1.00 94.81 81 ARG A CA 1
ATOM 639 C C . ARG A 1 81 ? 5.416 -14.643 -2.452 1.00 94.81 81 ARG A C 1
ATOM 641 O O . ARG A 1 81 ? 5.671 -13.488 -2.788 1.00 94.81 81 ARG A O 1
ATOM 648 N N . GLN A 1 82 ? 4.429 -14.961 -1.620 1.00 97.19 82 GLN A N 1
ATOM 649 C CA . GLN A 1 82 ? 3.483 -14.004 -1.059 1.00 97.19 82 GLN A CA 1
ATOM 650 C C . GLN A 1 82 ? 3.761 -13.762 0.425 1.00 97.19 82 GLN A C 1
ATOM 652 O O . GLN A 1 82 ? 3.810 -14.696 1.225 1.00 97.19 82 GLN A O 1
ATOM 657 N N . ALA A 1 83 ? 3.879 -12.494 0.810 1.00 97.94 83 ALA A N 1
ATOM 658 C CA . ALA A 1 83 ? 3.830 -12.059 2.203 1.00 97.94 83 ALA A CA 1
ATOM 659 C C . ALA A 1 83 ? 2.706 -11.034 2.377 1.00 97.94 83 ALA A C 1
ATOM 661 O O . ALA A 1 83 ? 2.451 -10.236 1.481 1.00 97.94 83 ALA A O 1
ATOM 662 N N . THR A 1 84 ? 2.022 -11.051 3.519 1.00 98.44 84 THR A N 1
ATOM 663 C CA . THR A 1 84 ? 0.889 -10.151 3.782 1.00 98.44 84 THR A CA 1
ATOM 664 C C . THR A 1 84 ? 1.109 -9.400 5.082 1.00 98.44 84 THR A C 1
ATOM 666 O O . THR A 1 84 ? 1.560 -9.974 6.073 1.00 98.44 84 THR A O 1
ATOM 669 N N . PHE A 1 85 ? 0.772 -8.117 5.077 1.00 98.50 85 PHE A N 1
ATOM 670 C CA . PHE A 1 85 ? 1.021 -7.200 6.180 1.00 98.50 85 PHE A CA 1
ATOM 671 C C . PHE A 1 85 ? -0.221 -6.371 6.476 1.00 98.50 85 PHE A C 1
ATOM 673 O O . PHE A 1 85 ? -1.089 -6.221 5.621 1.00 98.50 85 PHE A O 1
ATOM 680 N N . LEU A 1 86 ? -0.282 -5.803 7.682 1.00 98.62 86 LEU A N 1
ATOM 681 C CA . LEU A 1 86 ? -1.298 -4.828 8.063 1.00 98.62 86 LEU A CA 1
ATOM 682 C C . LEU A 1 86 ? -0.682 -3.443 8.238 1.00 98.62 86 LEU A C 1
ATOM 684 O O . LEU A 1 86 ? 0.354 -3.280 8.883 1.00 98.62 86 LEU A O 1
ATOM 688 N N . CYS A 1 87 ? -1.377 -2.437 7.727 1.00 98.56 87 CYS A N 1
ATOM 689 C CA . CYS A 1 87 ? -1.188 -1.054 8.115 1.00 98.56 87 CYS A CA 1
ATOM 690 C C . CYS A 1 87 ? -1.698 -0.818 9.556 1.00 98.56 87 CYS A C 1
ATOM 692 O O . CYS A 1 87 ? -2.685 -1.438 9.976 1.00 98.56 87 CYS A O 1
ATOM 694 N N . PRO A 1 88 ? -1.073 0.099 10.320 1.00 97.62 88 PRO A N 1
ATOM 695 C CA . PRO A 1 88 ? -1.557 0.495 11.642 1.00 97.62 88 PRO A CA 1
ATOM 696 C C . PRO A 1 88 ? -2.999 1.026 11.632 1.00 97.62 88 PRO A C 1
AT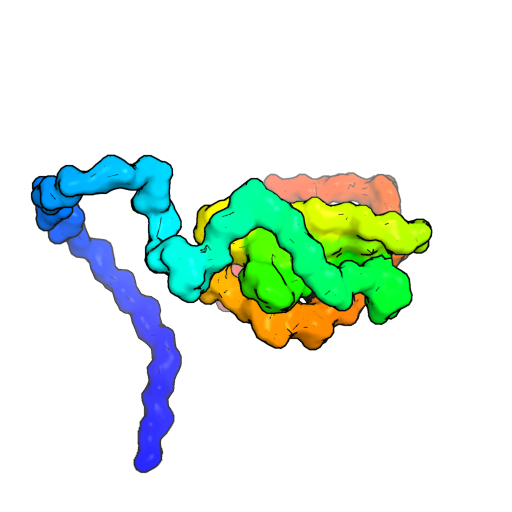OM 698 O O . PRO A 1 88 ? -3.468 1.582 10.634 1.00 97.62 88 PRO A O 1
ATOM 701 N N . ASN A 1 89 ? -3.685 0.930 12.774 1.00 96.56 89 ASN A N 1
ATOM 702 C CA . ASN A 1 89 ? -5.032 1.482 12.947 1.00 96.56 89 ASN A CA 1
ATOM 703 C C . ASN A 1 89 ? -5.070 2.975 12.581 1.00 96.56 89 ASN A C 1
ATOM 705 O O . ASN A 1 89 ? -4.264 3.763 13.071 1.00 96.56 89 ASN A O 1
ATOM 709 N N . GLY A 1 90 ? -6.028 3.358 11.734 1.00 95.69 90 GLY A N 1
ATOM 710 C CA . GLY A 1 90 ? -6.165 4.726 11.223 1.00 95.69 90 GLY A CA 1
ATOM 711 C C . GLY A 1 90 ? -5.512 4.982 9.868 1.00 95.69 90 GLY A C 1
ATOM 712 O O . GLY A 1 90 ? -5.677 6.068 9.306 1.00 95.69 90 GLY A O 1
ATOM 713 N N . THR A 1 91 ? -4.805 3.992 9.324 1.00 98.06 91 THR A N 1
ATOM 714 C CA . THR A 1 91 ? -4.153 4.074 8.015 1.00 98.06 91 THR A CA 1
ATOM 715 C C . THR A 1 91 ? -4.636 2.967 7.083 1.00 98.06 91 THR A C 1
ATOM 717 O O . THR A 1 91 ? -5.153 1.941 7.522 1.00 98.06 91 THR A O 1
ATOM 720 N N . GLN A 1 92 ? -4.493 3.196 5.784 1.00 98.62 92 GLN A N 1
ATOM 721 C CA . GLN A 1 92 ? -4.784 2.241 4.720 1.00 98.62 92 GLN A CA 1
ATOM 722 C C . GLN A 1 92 ? -3.612 2.258 3.732 1.00 98.62 92 GLN A C 1
ATOM 724 O O . GLN A 1 92 ? -2.928 3.271 3.578 1.00 98.62 92 GLN A O 1
ATOM 729 N N . PHE A 1 93 ? -3.369 1.148 3.051 1.00 98.81 93 PHE A N 1
ATOM 730 C CA . PHE A 1 93 ? -2.334 1.050 2.038 1.00 98.81 93 PHE A CA 1
ATOM 731 C C . PHE A 1 93 ? -2.755 1.799 0.772 1.00 98.81 93 PHE A C 1
ATOM 733 O O . PHE A 1 93 ? -3.777 1.503 0.148 1.00 98.81 93 PHE A O 1
ATOM 740 N N . SER A 1 94 ? -1.952 2.785 0.383 1.00 98.62 94 SER A N 1
ATOM 741 C CA . SER A 1 94 ? -2.137 3.556 -0.836 1.00 98.62 94 SER A CA 1
ATOM 742 C C . SER A 1 94 ? -1.401 2.896 -1.993 1.00 98.62 94 SER A C 1
ATOM 744 O O . SER A 1 94 ? -0.187 3.041 -2.138 1.00 98.62 94 SER A O 1
ATOM 746 N N . GLN A 1 95 ? -2.151 2.230 -2.872 1.00 98.31 95 GLN A N 1
ATOM 747 C CA . GLN A 1 95 ? -1.597 1.605 -4.076 1.00 98.31 95 GLN A CA 1
ATOM 748 C C . GLN A 1 95 ? -0.842 2.594 -4.981 1.00 98.31 95 GLN A C 1
ATOM 750 O O . GLN A 1 95 ? 0.081 2.208 -5.688 1.00 98.31 95 GLN A O 1
ATOM 755 N N . ALA A 1 96 ? -1.227 3.874 -4.968 1.00 97.31 96 ALA A N 1
ATOM 756 C CA . ALA A 1 96 ? -0.637 4.899 -5.828 1.00 97.31 96 ALA A CA 1
ATOM 757 C C . ALA A 1 96 ? 0.822 5.229 -5.477 1.00 97.31 96 ALA A C 1
ATOM 759 O O . ALA A 1 96 ? 1.579 5.650 -6.350 1.00 97.31 96 ALA A O 1
ATOM 760 N N . VAL A 1 97 ? 1.192 5.091 -4.200 1.00 96.94 97 VAL A N 1
ATOM 761 C CA . VAL A 1 97 ? 2.504 5.515 -3.678 1.00 96.94 97 VAL A CA 1
ATOM 762 C C . VAL A 1 97 ? 3.208 4.442 -2.847 1.00 96.94 97 VAL A C 1
ATOM 764 O O . VAL A 1 97 ? 4.317 4.677 -2.386 1.00 96.94 97 VAL A O 1
ATOM 767 N N . PHE A 1 98 ? 2.591 3.269 -2.683 1.00 97.75 98 PHE A N 1
ATOM 768 C CA . PHE A 1 98 ? 3.127 2.113 -1.962 1.00 97.75 98 PHE A CA 1
ATOM 769 C C . PHE A 1 98 ? 3.436 2.364 -0.477 1.00 97.75 98 PHE A C 1
ATOM 771 O O . PHE A 1 98 ? 4.420 1.856 0.055 1.00 97.75 98 PHE A O 1
ATOM 778 N N . VAL A 1 99 ? 2.595 3.147 0.210 1.00 98.00 99 VAL A N 1
ATOM 779 C CA . VAL A 1 99 ? 2.749 3.437 1.649 1.00 98.00 99 VAL A CA 1
ATOM 780 C C . VAL A 1 99 ? 1.422 3.291 2.386 1.00 98.00 99 VAL A C 1
ATOM 782 O O . VAL A 1 99 ? 0.361 3.496 1.797 1.00 98.00 99 VAL A O 1
ATOM 785 N N . CYS A 1 100 ? 1.472 3.004 3.687 1.00 98.56 100 CYS A N 1
ATOM 786 C CA . CYS A 1 100 ? 0.321 3.210 4.564 1.00 98.56 100 CYS A CA 1
ATOM 787 C C . CYS A 1 100 ? 0.147 4.717 4.814 1.00 98.56 100 CYS A C 1
ATOM 789 O O . CYS A 1 100 ? 1.026 5.350 5.396 1.00 98.56 100 CYS A O 1
ATOM 791 N N . ASP A 1 101 ? -0.971 5.285 4.369 1.00 98.31 101 ASP A N 1
ATOM 792 C CA . ASP A 1 101 ? -1.328 6.694 4.568 1.00 98.31 101 ASP A CA 1
ATOM 793 C C . ASP A 1 101 ? -2.630 6.778 5.374 1.00 98.31 101 ASP A C 1
ATOM 795 O O . ASP A 1 101 ? -3.355 5.793 5.533 1.00 98.31 101 ASP A O 1
ATOM 799 N N . TRP A 1 102 ? -2.937 7.954 5.906 1.00 97.12 102 TRP A N 1
ATOM 800 C CA . TRP A 1 102 ? -4.167 8.213 6.634 1.00 97.12 102 TRP A CA 1
ATOM 801 C C . TRP A 1 102 ? -5.388 7.810 5.818 1.00 97.12 102 TRP A C 1
ATOM 803 O O . TRP A 1 102 ? -5.477 8.093 4.621 1.00 97.12 102 TRP A O 1
ATOM 813 N N . TRP A 1 103 ? -6.360 7.176 6.475 1.00 97.75 103 TRP A N 1
ATOM 814 C CA . TRP A 1 103 ? -7.488 6.550 5.787 1.00 97.75 103 TRP A CA 1
ATOM 815 C C . TRP A 1 103 ? -8.233 7.505 4.832 1.00 97.75 103 TRP A C 1
ATOM 817 O O . TRP A 1 103 ? -8.648 7.086 3.755 1.00 97.75 103 TRP A O 1
ATOM 827 N N . PHE A 1 104 ? -8.329 8.795 5.168 1.00 96.00 104 PHE A N 1
ATOM 828 C CA . PHE A 1 104 ? -9.014 9.809 4.361 1.00 96.00 104 PHE A CA 1
ATOM 829 C C . PHE A 1 104 ? -8.250 10.233 3.089 1.00 96.00 104 PHE A C 1
ATOM 831 O O . PHE A 1 104 ? -8.864 10.758 2.150 1.00 96.00 104 PHE A O 1
ATOM 838 N N . ASN A 1 105 ? -6.939 9.979 3.018 1.00 97.00 105 ASN A N 1
ATOM 839 C CA . ASN A 1 105 ? -6.107 10.218 1.832 1.00 97.00 105 ASN A CA 1
ATOM 840 C C . ASN A 1 105 ? -6.185 9.061 0.826 1.00 97.00 105 ASN A C 1
ATOM 842 O O . ASN A 1 105 ? -5.912 9.245 -0.360 1.00 97.00 105 ASN A O 1
ATOM 846 N N . VAL A 1 106 ? -6.580 7.871 1.281 1.00 98.06 106 VAL A N 1
ATOM 847 C CA . VAL A 1 106 ? -6.575 6.656 0.466 1.00 98.06 106 VAL A CA 1
ATOM 848 C C . VAL A 1 106 ? -7.914 6.473 -0.248 1.00 98.06 106 VAL A C 1
ATOM 850 O O . VAL A 1 106 ? -8.988 6.763 0.280 1.00 98.06 106 VAL A O 1
ATOM 853 N N . ARG A 1 107 ? -7.858 5.999 -1.494 1.00 97.12 107 ARG A N 1
ATOM 854 C CA . ARG A 1 107 ? -9.027 5.602 -2.293 1.00 97.12 107 ARG A CA 1
ATOM 855 C C . ARG A 1 107 ? -8.935 4.108 -2.579 1.00 97.12 107 ARG A C 1
ATOM 857 O O . ARG A 1 107 ? -8.527 3.713 -3.666 1.00 97.12 107 ARG A O 1
ATOM 864 N N . CYS A 1 108 ? -9.278 3.298 -1.577 1.00 97.94 108 CYS A N 1
ATOM 865 C CA . CYS A 1 108 ? -9.060 1.850 -1.599 1.00 97.94 108 CYS A CA 1
ATOM 866 C C . CYS A 1 108 ? -9.704 1.156 -2.814 1.00 97.94 108 CYS A C 1
ATOM 868 O O . CYS A 1 108 ? -9.073 0.337 -3.472 1.00 97.94 108 CYS A O 1
ATOM 870 N N . GLU A 1 109 ? -10.920 1.553 -3.185 1.00 97.75 109 GLU A N 1
ATOM 871 C CA . GLU A 1 109 ? -11.655 0.987 -4.327 1.00 97.75 109 GLU A CA 1
ATOM 872 C C . GLU A 1 109 ? -10.969 1.221 -5.685 1.00 97.75 109 GLU A C 1
ATOM 874 O O . GLU A 1 109 ? -11.231 0.510 -6.654 1.00 97.75 109 GLU A O 1
ATOM 879 N N . LEU A 1 110 ? -10.084 2.221 -5.782 1.00 97.81 110 LEU A N 1
ATOM 880 C CA . LEU A 1 110 ? -9.321 2.494 -7.001 1.00 97.81 110 LEU A CA 1
ATOM 881 C C . LEU A 1 110 ? -8.040 1.660 -7.094 1.00 97.81 110 LEU A C 1
ATOM 883 O O . LEU A 1 110 ? -7.428 1.635 -8.162 1.00 97.81 110 LEU A O 1
ATOM 887 N N . SER A 1 111 ? -7.641 0.967 -6.023 1.00 98.19 111 SER A N 1
ATOM 888 C CA . SER A 1 111 ? -6.392 0.206 -5.971 1.00 98.19 111 SER A CA 1
ATOM 889 C C . SER A 1 111 ? -6.244 -0.816 -7.104 1.00 98.19 111 SER A C 1
ATOM 891 O O . SER A 1 111 ? -5.194 -0.788 -7.744 1.00 98.19 111 SER A O 1
ATOM 893 N N . PRO A 1 112 ? -7.258 -1.627 -7.476 1.00 97.94 112 PRO A N 1
ATOM 894 C CA . PRO A 1 112 ? -7.100 -2.590 -8.569 1.00 97.94 112 PRO A CA 1
ATOM 895 C C . PRO A 1 112 ? -6.727 -1.943 -9.910 1.00 97.94 112 PRO A C 1
ATOM 897 O O . PRO A 1 112 ? -5.945 -2.493 -10.682 1.00 97.94 112 PRO A O 1
ATOM 900 N N . LYS A 1 113 ? -7.203 -0.716 -10.172 1.00 97.69 113 LYS A N 1
ATOM 901 C CA . LYS A 1 113 ? -6.850 0.047 -11.387 1.00 97.69 113 LYS A CA 1
ATOM 902 C C . LYS A 1 113 ? -5.401 0.544 -11.376 1.00 97.69 113 LYS A C 1
ATOM 904 O O . LYS A 1 113 ? -4.876 0.927 -12.417 1.00 97.69 113 LYS A O 1
ATOM 909 N N . LEU A 1 114 ? -4.769 0.570 -10.206 1.00 97.81 114 LEU A N 1
ATOM 910 C CA . LEU A 1 114 ? -3.414 1.065 -9.980 1.00 97.81 114 LEU A CA 1
ATOM 911 C C . LEU A 1 114 ? -2.385 -0.066 -9.827 1.00 97.81 114 LEU A C 1
ATOM 913 O O . LEU A 1 114 ? -1.190 0.222 -9.794 1.00 97.81 114 LEU A O 1
ATOM 917 N N . TYR A 1 115 ? -2.799 -1.339 -9.801 1.00 97.88 115 TYR A N 1
ATOM 918 C CA . TYR A 1 115 ? -1.883 -2.489 -9.734 1.00 97.88 115 TYR A CA 1
ATOM 919 C C . TYR A 1 115 ? -0.851 -2.498 -10.870 1.00 97.88 115 TYR A C 1
ATOM 921 O O . TYR A 1 115 ? 0.288 -2.910 -10.670 1.00 97.88 115 TYR A O 1
ATOM 929 N N . ALA A 1 116 ? -1.191 -1.952 -12.041 1.00 96.69 116 ALA A N 1
ATOM 930 C CA . ALA A 1 116 ? -0.269 -1.836 -13.170 1.00 96.69 116 ALA A CA 1
ATOM 931 C C . ALA A 1 116 ? 0.980 -0.975 -12.880 1.00 96.69 116 ALA A C 1
ATOM 933 O O . ALA A 1 116 ? 1.984 -1.099 -13.585 1.00 96.69 116 ALA A O 1
ATOM 934 N N . ILE A 1 117 ? 0.968 -0.125 -11.843 1.00 96.38 117 ILE A N 1
ATOM 935 C CA . ILE A 1 117 ? 2.145 0.664 -11.439 1.00 96.38 117 ILE A CA 1
ATOM 936 C C . ILE A 1 117 ? 3.287 -0.249 -10.957 1.00 96.38 117 ILE A C 1
ATOM 938 O O . ILE A 1 117 ? 4.454 0.115 -11.112 1.00 96.38 117 ILE A O 1
ATOM 942 N N . ASN A 1 118 ? 2.982 -1.464 -10.481 1.00 97.12 118 ASN A N 1
ATOM 943 C CA . ASN A 1 118 ? 3.984 -2.462 -10.090 1.00 97.12 118 ASN A CA 1
ATOM 944 C C . ASN A 1 118 ? 4.939 -2.850 -11.232 1.00 97.12 118 ASN A C 1
ATOM 946 O O . ASN A 1 118 ? 6.095 -3.177 -10.970 1.00 97.12 118 ASN A O 1
ATOM 950 N N . SER A 1 119 ? 4.526 -2.691 -12.497 1.00 94.69 119 SER A N 1
ATOM 951 C CA . SER A 1 119 ? 5.389 -2.895 -13.676 1.00 94.69 119 SER A CA 1
ATOM 952 C C . SER A 1 119 ? 6.693 -2.079 -13.657 1.00 94.69 119 SER A C 1
ATOM 954 O O . SER A 1 119 ? 7.620 -2.375 -14.409 1.00 94.69 119 SER A O 1
ATOM 956 N N . ARG A 1 120 ? 6.783 -1.051 -12.802 1.00 91.56 120 ARG A N 1
ATOM 957 C CA . ARG A 1 120 ? 7.935 -0.147 -12.685 1.00 91.56 120 ARG A CA 1
ATOM 958 C C . ARG A 1 120 ? 8.909 -0.497 -11.555 1.00 91.56 120 ARG A C 1
ATOM 960 O O . ARG A 1 120 ? 9.971 0.113 -11.499 1.00 91.56 120 ARG A O 1
ATOM 967 N N . LEU A 1 121 ? 8.578 -1.429 -10.656 1.00 90.62 121 LEU A N 1
ATOM 968 C CA . LEU A 1 121 ? 9.341 -1.652 -9.414 1.00 90.62 121 LEU A CA 1
ATOM 969 C C . LEU A 1 121 ? 10.655 -2.419 -9.603 1.00 90.62 121 LEU A C 1
ATOM 971 O O . LEU A 1 121 ? 11.606 -2.189 -8.863 1.00 90.62 121 LEU A O 1
ATOM 975 N N . TYR A 1 122 ? 10.733 -3.280 -10.615 1.00 85.94 122 TYR A N 1
ATOM 976 C CA . TYR A 1 122 ? 11.894 -4.145 -10.868 1.00 85.94 122 TYR A CA 1
ATOM 977 C C . TYR A 1 122 ? 12.563 -3.850 -12.215 1.00 85.94 122 TYR A C 1
ATOM 979 O O . TYR A 1 122 ? 13.268 -4.684 -12.784 1.00 85.94 122 TYR A O 1
ATOM 987 N N . GLY A 1 123 ? 12.334 -2.647 -12.749 1.00 82.31 123 GLY A N 1
ATOM 988 C CA . GLY A 1 123 ? 13.040 -2.173 -13.931 1.00 82.31 123 GLY A CA 1
ATOM 989 C C . GLY A 1 123 ? 14.540 -2.066 -13.661 1.00 82.31 123 GLY A C 1
ATOM 990 O O . GLY A 1 123 ? 14.966 -1.720 -12.558 1.00 82.31 123 GLY A O 1
ATOM 991 N N . ARG A 1 124 ? 15.363 -2.337 -14.681 1.00 78.75 124 ARG A N 1
ATOM 992 C CA . ARG A 1 124 ? 16.802 -2.067 -14.581 1.00 78.75 124 ARG A CA 1
ATOM 993 C C . ARG A 1 124 ? 17.010 -0.576 -14.298 1.00 78.75 124 ARG A C 1
ATOM 995 O O . ARG A 1 124 ? 16.408 0.239 -15.003 1.00 78.75 124 ARG A O 1
ATOM 1002 N N . PRO A 1 125 ? 17.870 -0.209 -13.332 1.00 74.94 125 PRO A N 1
ATOM 1003 C CA . PRO A 1 125 ? 18.253 1.180 -13.142 1.00 74.94 125 PRO A CA 1
ATOM 1004 C C . PRO A 1 125 ? 18.760 1.754 -14.467 1.00 74.94 125 PRO A C 1
ATOM 1006 O O . PRO A 1 125 ? 19.689 1.222 -15.070 1.00 74.94 125 PRO A O 1
ATOM 1009 N N . THR A 1 126 ? 18.133 2.829 -14.937 1.00 75.94 126 THR A N 1
ATOM 1010 C CA . THR A 1 126 ? 18.600 3.579 -16.116 1.00 75.94 126 THR A CA 1
ATOM 1011 C C . THR A 1 126 ? 19.739 4.536 -15.761 1.00 75.94 126 THR A C 1
ATOM 1013 O O . THR A 1 126 ? 20.391 5.100 -16.635 1.00 75.94 126 THR A O 1
ATOM 1016 N N . GLU A 1 127 ? 19.966 4.734 -14.465 1.00 77.81 127 GLU A N 1
ATOM 1017 C CA . GLU A 1 127 ? 20.994 5.590 -13.894 1.00 77.81 127 GLU A CA 1
ATOM 1018 C C . GLU A 1 127 ? 22.277 4.786 -13.657 1.00 77.81 127 GLU A C 1
ATOM 1020 O O . GLU A 1 127 ? 22.232 3.668 -13.144 1.00 77.81 127 GLU A O 1
ATOM 1025 N N . SER A 1 128 ? 23.434 5.359 -14.009 1.00 79.69 128 SER A N 1
ATOM 1026 C CA . SER A 1 128 ? 24.723 4.712 -13.735 1.00 79.69 128 SER A CA 1
ATOM 1027 C C . SER A 1 128 ? 24.934 4.559 -12.221 1.00 79.69 128 SER A C 1
ATOM 1029 O O . SER A 1 128 ? 24.830 5.568 -11.519 1.00 79.69 128 SER A O 1
ATOM 1031 N N . PRO A 1 129 ? 25.328 3.375 -11.711 1.00 77.44 129 PRO A N 1
ATOM 1032 C CA . PRO A 1 129 ? 25.652 3.170 -10.294 1.00 77.44 129 PRO A CA 1
ATOM 1033 C C . PRO A 1 129 ? 26.773 4.081 -9.778 1.00 77.44 129 PRO A C 1
ATOM 1035 O O . PRO A 1 129 ? 26.875 4.331 -8.583 1.00 77.44 129 PRO A O 1
ATOM 1038 N N . THR A 1 130 ? 27.622 4.581 -10.680 1.00 81.00 130 THR A N 1
ATOM 1039 C CA . THR A 1 130 ? 28.714 5.510 -10.362 1.00 81.00 130 THR A CA 1
ATOM 1040 C C . THR A 1 130 ? 28.280 6.972 -10.307 1.00 81.00 130 THR A C 1
ATOM 1042 O O . THR A 1 130 ? 29.101 7.825 -9.967 1.00 81.00 130 THR A O 1
ATOM 1045 N N . ARG A 1 131 ? 27.020 7.305 -10.641 1.00 79.38 131 ARG A N 1
ATOM 1046 C CA . ARG A 1 131 ? 26.531 8.673 -10.438 1.00 79.38 131 ARG A CA 1
ATOM 1047 C C . ARG A 1 131 ? 26.549 8.968 -8.935 1.00 79.38 131 ARG A C 1
ATOM 1049 O O . ARG A 1 131 ? 25.962 8.206 -8.168 1.00 79.38 131 ARG A O 1
ATOM 1056 N N . PRO A 1 132 ? 27.189 10.066 -8.499 1.00 82.00 132 PRO A N 1
ATOM 1057 C CA . PRO A 1 132 ? 27.134 10.456 -7.101 1.00 82.00 132 PRO A CA 1
ATOM 1058 C C . PRO A 1 132 ? 25.679 10.726 -6.716 1.00 82.00 132 PRO A C 1
ATOM 1060 O O . PRO A 1 132 ? 24.922 11.320 -7.493 1.00 82.00 132 PRO A O 1
ATOM 1063 N N . HIS A 1 133 ? 25.284 10.300 -5.513 1.00 78.94 133 HIS A N 1
ATOM 1064 C CA . HIS A 1 133 ? 23.976 10.647 -4.969 1.00 78.94 133 HIS A CA 1
ATOM 1065 C C . HIS A 1 133 ? 23.785 12.163 -5.041 1.00 78.94 133 HIS A C 1
ATOM 1067 O O . HIS A 1 133 ? 24.691 12.935 -4.716 1.00 78.94 133 HIS A O 1
ATOM 1073 N N . ARG A 1 134 ? 22.599 12.600 -5.476 1.00 78.81 134 ARG A N 1
ATOM 1074 C CA . ARG A 1 134 ? 22.270 14.023 -5.512 1.00 78.81 134 ARG A CA 1
ATOM 1075 C C . ARG A 1 134 ? 22.321 14.559 -4.082 1.00 78.81 134 ARG A C 1
ATOM 1077 O O . ARG A 1 134 ? 21.467 14.230 -3.264 1.00 78.81 134 ARG A O 1
ATOM 1084 N N . LEU A 1 135 ? 23.313 15.396 -3.797 1.00 84.19 135 LEU A N 1
ATOM 1085 C CA . LEU A 1 135 ? 23.376 16.123 -2.539 1.00 84.19 135 LEU A CA 1
ATOM 1086 C C . LEU A 1 135 ? 22.256 17.160 -2.527 1.00 84.19 135 LEU A C 1
ATOM 1088 O O . LEU A 1 135 ? 22.041 17.872 -3.512 1.00 84.19 135 LEU A O 1
ATOM 1092 N N . ILE A 1 136 ? 21.532 17.238 -1.412 1.00 85.00 136 ILE A N 1
ATOM 1093 C CA . ILE A 1 136 ? 20.557 18.303 -1.197 1.00 85.00 136 ILE A CA 1
ATOM 1094 C C . ILE A 1 136 ? 21.343 19.585 -0.903 1.00 85.00 136 ILE A C 1
ATOM 1096 O O . ILE A 1 136 ? 21.610 19.908 0.251 1.00 85.00 136 ILE A O 1
ATOM 1100 N N . THR A 1 137 ? 21.780 20.279 -1.957 1.00 87.88 137 THR A N 1
ATOM 1101 C CA . THR A 1 137 ? 22.475 21.565 -1.820 1.00 87.88 137 THR A CA 1
ATOM 1102 C C . THR A 1 137 ? 21.479 22.696 -1.610 1.00 87.88 137 THR A C 1
ATOM 1104 O O . THR A 1 137 ? 20.293 22.590 -1.942 1.00 87.88 137 THR A O 1
ATOM 1107 N N . LYS A 1 138 ? 21.975 23.816 -1.078 1.00 87.44 138 LYS A N 1
ATOM 1108 C CA . LYS A 1 138 ? 21.181 25.034 -0.931 1.00 87.44 138 LYS A CA 1
ATOM 1109 C C . LYS A 1 138 ? 20.646 25.514 -2.284 1.00 87.44 138 LYS A C 1
ATOM 1111 O O . LYS A 1 138 ? 19.460 25.817 -2.372 1.00 87.44 138 LYS A O 1
ATOM 1116 N N . GLU A 1 139 ? 21.456 25.479 -3.350 1.00 86.19 139 GLU A N 1
ATOM 1117 C CA . GLU A 1 139 ? 20.977 25.872 -4.683 1.00 86.19 139 GLU A CA 1
ATOM 1118 C C . GLU A 1 139 ? 19.890 24.924 -5.203 1.00 86.19 139 GLU A C 1
ATOM 1120 O O . GLU A 1 139 ? 18.933 25.359 -5.842 1.00 86.19 139 GLU A O 1
ATOM 1125 N N . LEU A 1 140 ? 20.005 23.618 -4.940 1.00 82.56 140 LEU A N 1
ATOM 1126 C CA . LEU A 1 140 ? 18.985 22.653 -5.346 1.00 82.56 140 LEU A CA 1
ATOM 1127 C C . LEU A 1 140 ? 17.652 22.912 -4.632 1.00 82.56 140 LEU A C 1
ATOM 1129 O O . LEU A 1 140 ? 16.603 22.882 -5.276 1.00 82.56 140 LEU A O 1
ATOM 1133 N N . LEU A 1 141 ? 17.687 23.178 -3.324 1.00 83.62 141 LEU A N 1
ATOM 1134 C CA . LEU A 1 141 ? 16.494 23.527 -2.553 1.00 83.62 141 LEU A CA 1
ATOM 1135 C C . LEU A 1 141 ? 15.855 24.817 -3.077 1.00 83.62 141 LEU A C 1
ATOM 1137 O O . LEU A 1 141 ? 14.646 24.855 -3.302 1.00 83.62 141 LEU A O 1
ATOM 1141 N N . GLU A 1 142 ? 16.657 25.844 -3.350 1.00 85.12 142 GLU A N 1
ATOM 1142 C CA . GLU A 1 142 ? 16.172 27.093 -3.942 1.00 85.12 142 GLU A CA 1
ATOM 1143 C C . GLU A 1 142 ? 15.534 26.848 -5.321 1.00 85.12 142 GLU A C 1
ATOM 1145 O O . GLU A 1 142 ? 14.443 27.335 -5.607 1.00 85.12 142 GLU A O 1
ATOM 1150 N N . ASN A 1 143 ? 16.123 26.001 -6.163 1.00 77.31 143 ASN A N 1
ATOM 1151 C CA . ASN A 1 143 ? 15.556 25.682 -7.474 1.00 77.31 143 ASN A CA 1
ATOM 1152 C C . ASN A 1 143 ? 14.255 24.861 -7.407 1.00 77.31 143 ASN A C 1
ATOM 1154 O O . ASN A 1 143 ? 13.376 25.054 -8.245 1.00 77.31 143 ASN A O 1
ATOM 1158 N N . ILE A 1 144 ? 14.098 23.962 -6.431 1.00 81.81 144 ILE A N 1
ATOM 1159 C CA . ILE A 1 144 ? 12.871 23.162 -6.269 1.00 81.81 144 ILE A CA 1
ATOM 1160 C C . ILE A 1 144 ? 11.738 24.006 -5.675 1.00 81.81 144 ILE A C 1
ATOM 1162 O O . ILE A 1 144 ? 10.603 23.931 -6.152 1.00 81.81 144 ILE A O 1
ATOM 1166 N N . PHE A 1 145 ? 12.034 24.797 -4.641 1.00 77.38 145 PHE A N 1
ATOM 1167 C CA . PHE A 1 145 ? 11.014 25.463 -3.830 1.00 77.38 145 PHE A CA 1
ATOM 1168 C C . PHE A 1 145 ? 10.783 26.935 -4.191 1.00 77.38 145 PHE A C 1
ATOM 1170 O O . PHE A 1 145 ? 9.713 27.457 -3.891 1.00 77.38 145 PHE A O 1
ATOM 1177 N N . VAL A 1 146 ? 11.734 27.609 -4.848 1.00 67.94 146 VAL A N 1
ATOM 1178 C CA . VAL A 1 146 ? 11.650 29.055 -5.142 1.00 67.94 146 VAL A CA 1
ATOM 1179 C C . VAL A 1 146 ? 11.350 29.337 -6.619 1.00 67.94 146 VAL A C 1
ATOM 1181 O O . VAL A 1 146 ? 10.697 30.333 -6.915 1.00 67.94 146 VAL A O 1
ATOM 1184 N N . ARG A 1 147 ? 11.737 28.456 -7.559 1.00 59.06 147 ARG A N 1
ATOM 1185 C CA . ARG A 1 147 ? 11.467 28.645 -9.006 1.00 59.06 147 ARG A CA 1
ATOM 1186 C C . ARG A 1 147 ? 10.125 28.097 -9.506 1.00 59.06 147 ARG A C 1
ATOM 1188 O O . ARG A 1 147 ? 9.820 28.256 -10.682 1.00 59.06 147 ARG A O 1
ATOM 1195 N N . ARG A 1 148 ? 9.301 27.482 -8.649 1.00 55.56 148 ARG A N 1
ATOM 1196 C CA . ARG A 1 148 ? 7.883 27.215 -8.956 1.00 55.56 148 ARG A CA 1
ATOM 1197 C C . ARG A 1 148 ? 7.030 28.416 -8.528 1.00 55.56 148 ARG A C 1
ATOM 1199 O O . ARG A 1 148 ? 6.280 28.332 -7.559 1.00 55.56 148 ARG A O 1
ATOM 1206 N N . LYS A 1 149 ? 7.191 29.538 -9.224 1.00 49.00 149 LYS A N 1
ATOM 1207 C CA . LYS A 1 149 ? 6.220 30.636 -9.269 1.00 49.00 149 LYS A CA 1
ATOM 1208 C C . LYS A 1 149 ? 5.871 30.899 -10.720 1.00 49.00 149 LYS A C 1
ATOM 1210 O O . LYS A 1 149 ? 6.819 30.888 -11.534 1.00 49.00 149 LYS A O 1
#